Protein AF-A0A8S2X8C7-F1 (afdb_monomer_lite)

Structure (mmCIF, N/CA/C/O backbone):
data_AF-A0A8S2X8C7-F1
#
_entry.id   AF-A0A8S2X8C7-F1
#
loop_
_atom_site.group_PDB
_atom_site.id
_atom_site.type_symbol
_atom_site.label_atom_id
_atom_site.label_alt_id
_atom_site.label_comp_id
_atom_site.label_asym_id
_atom_site.label_entity_id
_atom_site.label_seq_id
_atom_site.pdbx_PDB_ins_code
_atom_site.Cartn_x
_atom_site.Cartn_y
_atom_site.Cartn_z
_atom_site.occupancy
_atom_site.B_iso_or_equiv
_atom_site.auth_seq_id
_atom_site.auth_comp_id
_atom_site.auth_asym_id
_atom_site.auth_atom_id
_atom_site.pdbx_PDB_model_num
ATOM 1 N N . ASN A 1 1 ? 22.134 11.418 -26.251 1.00 68.25 1 ASN A N 1
ATOM 2 C CA . ASN A 1 1 ? 22.792 11.885 -25.010 1.00 68.25 1 ASN A CA 1
ATOM 3 C C . ASN A 1 1 ? 21.684 12.269 -24.032 1.00 68.25 1 ASN A C 1
ATOM 5 O O . ASN A 1 1 ? 21.150 13.363 -24.157 1.00 68.25 1 ASN A O 1
ATOM 9 N N . LEU A 1 2 ? 21.243 11.338 -23.175 1.00 65.94 2 LEU A N 1
ATOM 10 C CA . LEU A 1 2 ? 20.184 11.584 -22.184 1.00 65.94 2 LEU A CA 1
ATOM 11 C C . LEU A 1 2 ? 20.784 12.382 -21.017 1.00 65.94 2 LEU A C 1
ATOM 13 O O . LEU A 1 2 ? 21.792 11.965 -20.456 1.00 65.94 2 LEU A O 1
ATOM 17 N N . LYS A 1 3 ? 20.202 13.543 -20.693 1.00 82.25 3 LYS A N 1
ATOM 18 C CA . LYS A 1 3 ? 20.740 14.490 -19.695 1.00 82.25 3 LYS A CA 1
ATOM 19 C C . LYS A 1 3 ? 20.027 14.446 -18.336 1.00 82.25 3 LYS A C 1
ATOM 21 O O . LYS A 1 3 ? 20.504 15.079 -17.402 1.00 82.25 3 LYS A O 1
ATOM 26 N N . GLY A 1 4 ? 18.937 13.686 -18.218 1.00 77.31 4 GLY A N 1
ATOM 27 C CA . GLY A 1 4 ? 18.210 13.463 -16.965 1.00 77.31 4 GLY A CA 1
ATOM 28 C C . GLY A 1 4 ? 16.758 13.038 -17.197 1.00 77.31 4 GLY A C 1
ATOM 29 O O . GLY A 1 4 ? 16.210 13.266 -18.274 1.00 77.31 4 GLY A O 1
ATOM 30 N N . MET A 1 5 ? 16.157 12.416 -16.182 1.00 77.06 5 MET A N 1
ATOM 31 C CA . MET A 1 5 ? 14.735 12.078 -16.104 1.00 77.06 5 MET A CA 1
ATOM 32 C C . MET A 1 5 ? 14.290 12.272 -14.654 1.00 77.06 5 MET A C 1
ATOM 34 O O . MET A 1 5 ? 14.905 11.721 -13.745 1.00 77.06 5 MET A O 1
ATOM 38 N N . THR A 1 6 ? 13.247 13.068 -14.440 1.00 68.56 6 THR A N 1
ATOM 39 C CA . THR A 1 6 ? 12.621 13.276 -13.130 1.00 68.56 6 THR A CA 1
ATOM 40 C C . THR A 1 6 ? 11.195 12.763 -13.182 1.00 68.56 6 THR A C 1
ATOM 42 O O . THR A 1 6 ? 10.455 13.125 -14.095 1.00 68.56 6 THR A O 1
ATOM 45 N N . ILE A 1 7 ? 10.813 11.954 -12.200 1.00 67.44 7 ILE A N 1
ATOM 46 C CA . ILE A 1 7 ? 9.449 11.452 -12.045 1.00 67.44 7 ILE A CA 1
ATOM 47 C C . ILE A 1 7 ? 8.927 12.006 -10.715 1.00 67.44 7 ILE A C 1
ATOM 49 O O . ILE A 1 7 ? 9.397 11.601 -9.655 1.00 67.44 7 ILE A O 1
ATOM 53 N N . GLY A 1 8 ? 8.028 12.992 -10.779 1.00 50.31 8 GLY A N 1
ATOM 54 C CA . GLY A 1 8 ? 7.295 13.511 -9.618 1.00 50.31 8 GLY A CA 1
ATOM 55 C C . GLY A 1 8 ? 6.047 12.664 -9.386 1.00 50.31 8 GLY A C 1
ATOM 56 O O . GLY A 1 8 ? 5.403 12.287 -10.361 1.00 50.31 8 GLY A O 1
ATOM 57 N N . ASP A 1 9 ? 5.766 12.313 -8.129 1.00 60.38 9 ASP A N 1
ATOM 58 C CA . ASP A 1 9 ? 4.670 11.412 -7.725 1.00 60.38 9 ASP A CA 1
ATOM 59 C C . ASP A 1 9 ? 4.623 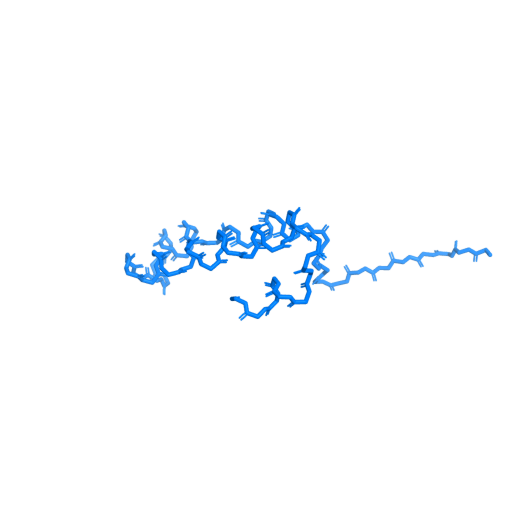10.102 -8.531 1.00 60.38 9 ASP A C 1
ATOM 61 O O . ASP A 1 9 ? 3.569 9.541 -8.828 1.00 60.38 9 ASP A O 1
ATOM 65 N N . GLY A 1 10 ? 5.807 9.624 -8.922 1.00 58.78 10 GLY A N 1
ATOM 66 C CA . GLY A 1 10 ? 5.958 8.428 -9.728 1.00 58.78 10 GLY A CA 1
ATOM 67 C C . GLY A 1 10 ? 5.476 7.199 -8.985 1.00 58.78 10 GLY A C 1
ATOM 68 O O . GLY A 1 10 ? 5.960 6.899 -7.894 1.00 58.78 10 GLY A O 1
ATOM 69 N N . LEU A 1 11 ? 4.594 6.443 -9.627 1.00 63.19 11 LEU A N 1
ATOM 70 C CA . LEU A 1 11 ? 4.272 5.074 -9.247 1.00 63.19 11 LEU A CA 1
ATOM 71 C C . LEU A 1 11 ? 5.429 4.143 -9.627 1.00 63.19 11 LEU A C 1
ATOM 73 O O . LEU A 1 11 ? 5.341 3.336 -10.548 1.00 63.19 11 LEU A O 1
ATOM 77 N N . THR A 1 12 ? 6.575 4.361 -8.992 1.00 66.25 12 THR A N 1
ATOM 78 C CA . THR A 1 12 ? 7.834 3.660 -9.250 1.00 66.25 12 THR A CA 1
ATOM 79 C C . THR A 1 12 ? 7.930 2.339 -8.502 1.00 66.25 12 THR A C 1
ATOM 81 O O . THR A 1 12 ? 8.699 1.477 -8.917 1.00 66.25 12 THR A O 1
ATOM 84 N N . ASP A 1 13 ? 7.148 2.166 -7.436 1.00 66.81 13 ASP A N 1
ATOM 85 C CA . ASP A 1 13 ? 7.046 0.915 -6.687 1.00 66.81 13 ASP A CA 1
ATOM 86 C C . ASP A 1 13 ? 5.602 0.692 -6.210 1.00 66.81 13 ASP A C 1
ATOM 88 O O . ASP A 1 13 ? 5.295 0.814 -5.019 1.00 66.81 13 ASP A O 1
ATOM 92 N N . PRO A 1 14 ? 4.685 0.366 -7.133 1.00 63.97 14 PRO A N 1
ATOM 93 C CA . PRO A 1 14 ? 3.285 0.170 -6.791 1.00 63.97 14 PRO A CA 1
ATOM 94 C C . PRO A 1 14 ? 3.069 -1.019 -5.836 1.00 63.97 14 PRO A C 1
ATOM 96 O O . PRO A 1 14 ? 2.039 -1.095 -5.186 1.00 63.97 14 PRO A O 1
ATOM 99 N N . LEU A 1 15 ? 4.033 -1.928 -5.655 1.00 63.62 15 LEU A N 1
ATOM 100 C CA . LEU A 1 15 ? 3.916 -3.004 -4.662 1.00 63.62 15 LEU A CA 1
ATOM 101 C C . LEU A 1 15 ? 3.979 -2.485 -3.220 1.00 63.62 15 LEU A C 1
ATOM 103 O O . LEU A 1 15 ? 3.269 -3.005 -2.353 1.00 63.62 15 LEU A O 1
ATOM 107 N N . ASN A 1 16 ? 4.811 -1.473 -2.965 1.00 70.69 16 ASN A N 1
ATOM 108 C CA . A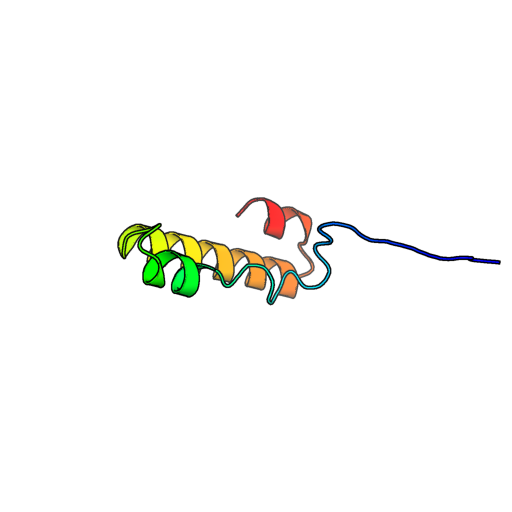SN A 1 16 ? 5.008 -0.909 -1.630 1.00 70.69 16 ASN A CA 1
ATOM 109 C C . ASN A 1 16 ? 4.295 0.436 -1.427 1.00 70.69 16 ASN A C 1
ATOM 111 O O . ASN A 1 16 ? 3.993 0.799 -0.291 1.00 70.69 16 ASN A O 1
ATOM 115 N N . GLN A 1 17 ? 3.983 1.160 -2.504 1.00 72.81 17 GLN A N 1
ATOM 116 C CA . GLN A 1 17 ? 3.398 2.501 -2.436 1.00 72.81 17 GLN A CA 1
ATOM 117 C C . GLN A 1 17 ? 1.944 2.541 -1.966 1.00 72.81 17 GLN A C 1
ATOM 119 O O . GLN A 1 17 ? 1.508 3.602 -1.553 1.00 72.81 17 GLN A O 1
ATOM 124 N N . TYR A 1 18 ? 1.197 1.434 -1.978 1.00 70.62 18 TYR A N 1
ATOM 125 C CA . TYR A 1 18 ? -0.226 1.438 -1.600 1.00 70.62 18 TYR A CA 1
ATOM 126 C C . TYR A 1 18 ? -0.519 0.858 -0.211 1.00 70.62 18 TYR A C 1
ATOM 128 O O . TYR A 1 18 ? -1.677 0.742 0.180 1.00 70.62 18 TYR A O 1
ATOM 136 N N . MET A 1 19 ? 0.506 0.535 0.583 1.00 77.44 19 MET A N 1
ATOM 137 C CA . MET A 1 19 ? 0.346 -0.049 1.925 1.00 77.44 19 MET A CA 1
ATOM 138 C C . MET A 1 19 ? -0.024 1.002 2.994 1.00 77.44 19 MET A C 1
ATOM 140 O O . MET A 1 19 ? 0.650 1.134 4.014 1.00 77.44 19 MET A O 1
ATOM 144 N N . TYR A 1 20 ? -1.090 1.775 2.767 1.00 84.75 20 TYR A N 1
ATOM 145 C CA . TYR A 1 20 ? -1.499 2.874 3.651 1.00 84.75 20 TYR A CA 1
ATOM 146 C C . TYR A 1 20 ? -2.553 2.498 4.699 1.00 84.75 20 TYR A C 1
ATOM 148 O O . TYR A 1 20 ? -2.782 3.292 5.607 1.00 84.75 20 TYR A O 1
ATOM 156 N N . GLY A 1 21 ? -3.180 1.318 4.621 1.00 89.19 21 GLY A N 1
ATOM 157 C CA . GLY A 1 21 ? -4.281 0.927 5.516 1.00 89.19 21 GLY A CA 1
ATOM 158 C C . GLY A 1 21 ? -3.943 1.075 7.004 1.00 89.19 21 GLY A C 1
ATOM 159 O O . GLY A 1 21 ? -4.683 1.714 7.753 1.00 89.19 21 GLY A O 1
ATOM 160 N N . ASP A 1 22 ? -2.783 0.567 7.424 1.00 91.75 22 ASP A N 1
ATOM 161 C CA . ASP A 1 22 ? -2.311 0.692 8.809 1.00 91.75 22 ASP A CA 1
ATOM 162 C C . ASP A 1 22 ? -2.033 2.146 9.205 1.00 91.75 22 ASP A C 1
ATOM 164 O O . ASP A 1 22 ? -2.450 2.581 10.278 1.00 91.75 22 ASP A O 1
ATOM 168 N N . PHE A 1 23 ? -1.368 2.914 8.338 1.00 92.69 23 PHE A N 1
ATOM 169 C CA . PHE A 1 23 ? -1.048 4.317 8.602 1.00 92.69 23 PHE A CA 1
ATOM 170 C C . PHE A 1 23 ? -2.317 5.162 8.767 1.00 92.69 23 PHE A C 1
ATOM 172 O O . PHE A 1 23 ? -2.453 5.893 9.747 1.00 92.69 23 PHE A O 1
ATOM 179 N N . LEU A 1 24 ? -3.269 5.017 7.843 1.00 92.81 24 LEU A N 1
ATOM 180 C CA . LEU A 1 24 ? -4.537 5.743 7.844 1.00 92.81 24 LEU A CA 1
ATOM 181 C C . LEU A 1 24 ? -5.383 5.415 9.080 1.00 92.81 24 LEU A C 1
ATOM 183 O O . LEU A 1 24 ? -6.004 6.311 9.655 1.00 92.81 24 LEU A O 1
ATOM 187 N N . TYR A 1 25 ? -5.386 4.149 9.503 1.00 95.00 25 TYR A N 1
ATOM 188 C CA . TYR A 1 25 ? -6.081 3.718 10.712 1.00 95.00 25 TYR A CA 1
ATOM 189 C C . TYR A 1 25 ? -5.416 4.279 11.978 1.00 95.00 25 TYR A C 1
ATOM 191 O O . TYR A 1 25 ? -6.097 4.813 12.851 1.00 95.00 25 TYR A O 1
ATOM 199 N N . GLN A 1 26 ? -4.082 4.224 12.068 1.00 96.62 26 GLN A N 1
ATOM 200 C CA . GLN A 1 26 ? -3.328 4.701 13.234 1.00 96.62 26 GLN A CA 1
ATOM 201 C C . GLN A 1 26 ? -3.509 6.199 13.504 1.00 96.62 26 GLN A C 1
ATOM 203 O O . GLN A 1 26 ? -3.561 6.603 14.664 1.00 96.62 26 GLN A O 1
ATOM 208 N N . ILE A 1 27 ? -3.625 7.021 12.457 1.00 97.12 27 ILE A N 1
ATOM 209 C CA . ILE A 1 27 ? -3.876 8.465 12.600 1.00 97.12 27 ILE A CA 1
ATOM 210 C C . ILE A 1 27 ? -5.368 8.810 12.744 1.00 97.12 27 ILE A C 1
ATOM 212 O O . ILE A 1 27 ? -5.713 9.985 12.856 1.00 97.12 27 ILE A O 1
ATOM 216 N N . GLY A 1 28 ? -6.254 7.808 12.731 1.00 95.94 28 GLY A N 1
ATOM 217 C CA . GLY A 1 28 ? -7.699 7.982 12.882 1.00 95.94 28 GLY A CA 1
ATOM 218 C C . GLY A 1 28 ? -8.409 8.558 11.656 1.00 95.94 28 GLY A C 1
ATOM 219 O O . GLY A 1 28 ? -9.513 9.079 11.796 1.00 95.94 28 GLY A O 1
ATOM 220 N N . LEU A 1 29 ? -7.799 8.492 10.465 1.00 97.56 29 LEU A N 1
ATOM 221 C CA . LEU A 1 29 ? -8.428 8.981 9.232 1.00 97.56 29 LEU A CA 1
ATOM 222 C C . LEU A 1 29 ? -9.474 8.000 8.688 1.00 97.56 29 LEU A C 1
ATOM 224 O O . LEU A 1 29 ? -10.405 8.418 8.000 1.00 97.56 29 LEU A O 1
ATOM 228 N N . ILE A 1 30 ? -9.320 6.711 8.998 1.00 96.88 30 ILE A N 1
ATOM 229 C CA . ILE A 1 30 ? -10.257 5.650 8.625 1.00 96.88 30 ILE A CA 1
ATOM 230 C C . ILE A 1 30 ? -10.581 4.749 9.821 1.00 96.88 30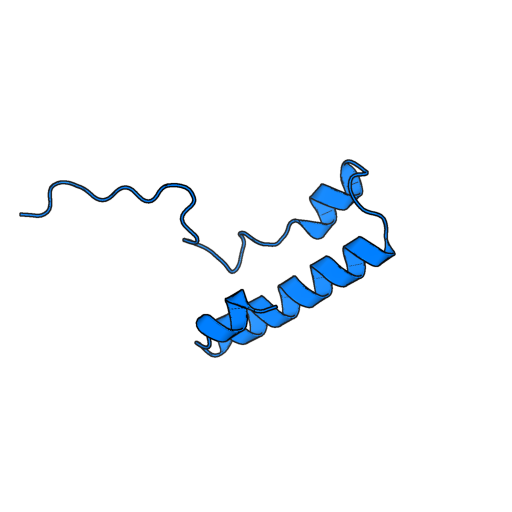 ILE A C 1
ATOM 232 O O . ILE A 1 30 ? -9.768 4.595 10.733 1.00 96.88 30 ILE A O 1
ATOM 236 N N . ASP A 1 31 ? -11.756 4.125 9.797 1.00 97.31 31 ASP A N 1
ATOM 237 C CA . ASP A 1 31 ? -12.161 3.095 10.751 1.00 97.31 31 ASP A CA 1
ATOM 238 C C . ASP A 1 31 ? -11.702 1.682 10.333 1.00 97.31 31 ASP A C 1
ATOM 240 O O . ASP A 1 31 ? -11.058 1.477 9.300 1.00 97.31 31 ASP A O 1
ATOM 244 N N . LEU A 1 32 ? -12.030 0.678 11.154 1.00 97.31 32 LEU A N 1
ATOM 245 C CA . LEU A 1 32 ? -11.636 -0.712 10.910 1.00 97.31 32 LEU A CA 1
ATOM 246 C C . LEU A 1 32 ? -12.275 -1.313 9.643 1.00 97.31 32 LEU A C 1
ATOM 248 O O . LEU A 1 32 ? -11.642 -2.123 8.967 1.00 97.31 32 LEU A O 1
ATOM 252 N N . ASN A 1 33 ? -13.505 -0.921 9.300 1.00 97.38 33 ASN A N 1
ATOM 253 C CA . ASN A 1 33 ? -14.186 -1.416 8.101 1.00 97.38 33 ASN A CA 1
ATOM 254 C C . ASN A 1 33 ? -13.541 -0.829 6.841 1.00 97.38 33 ASN A C 1
ATOM 256 O O 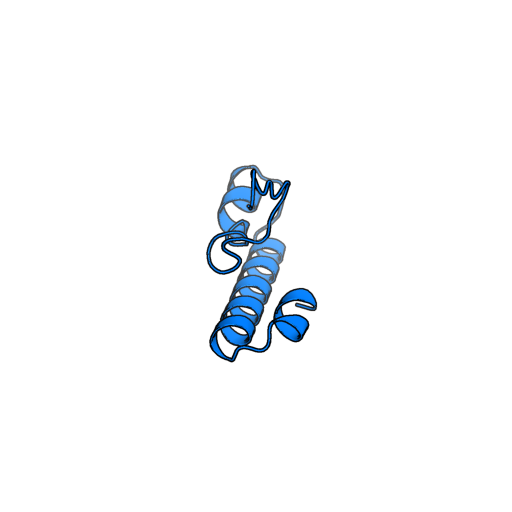. ASN A 1 33 ? -13.295 -1.537 5.866 1.00 97.38 33 ASN A O 1
ATOM 260 N N . GLN A 1 34 ? -13.224 0.462 6.877 1.00 96.38 34 GLN A N 1
ATOM 261 C CA . GLN A 1 34 ? -12.513 1.157 5.812 1.00 96.38 34 GLN A CA 1
ATOM 262 C C . GLN A 1 34 ? -11.087 0.623 5.651 1.00 96.38 34 GLN A C 1
ATOM 264 O O . GLN A 1 34 ? -10.638 0.428 4.524 1.00 96.38 34 GLN A O 1
ATOM 269 N N . LYS A 1 35 ? -10.397 0.306 6.753 1.00 95.38 35 LYS A N 1
ATOM 270 C CA . LYS A 1 35 ? -9.095 -0.370 6.709 1.00 95.38 35 LYS A CA 1
ATOM 271 C C . LYS A 1 35 ? -9.190 -1.709 5.979 1.00 95.38 35 LYS A C 1
ATOM 273 O O . LYS A 1 35 ? -8.405 -1.953 5.072 1.00 95.38 35 LYS A O 1
ATOM 278 N N . ALA A 1 36 ? -10.176 -2.541 6.319 1.00 95.75 36 ALA A N 1
ATOM 279 C CA . ALA A 1 36 ? -10.376 -3.827 5.651 1.00 95.75 36 ALA A CA 1
ATOM 280 C C . ALA A 1 36 ? -10.618 -3.669 4.138 1.00 95.75 36 ALA A C 1
ATOM 282 O O . ALA A 1 36 ? -10.111 -4.462 3.346 1.00 95.75 36 ALA A O 1
ATOM 283 N N . TYR A 1 37 ? -11.346 -2.625 3.728 1.00 94.56 37 TYR A N 1
ATOM 284 C CA . TYR A 1 37 ? -11.523 -2.288 2.314 1.00 94.56 37 TYR A CA 1
ATOM 285 C C . TYR A 1 37 ? -10.200 -1.886 1.643 1.00 94.56 37 TYR A C 1
ATOM 287 O O . TYR A 1 37 ? -9.874 -2.414 0.583 1.00 94.56 37 TYR A O 1
ATOM 295 N N . VAL A 1 38 ? -9.418 -0.994 2.263 1.00 91.75 38 VAL A N 1
ATOM 296 C CA . VAL A 1 38 ? -8.106 -0.563 1.744 1.00 91.75 38 VAL A CA 1
ATOM 297 C C . VAL A 1 38 ? -7.146 -1.749 1.615 1.00 91.75 38 VAL A C 1
ATOM 299 O O . VAL A 1 38 ? -6.477 -1.892 0.590 1.00 91.75 38 VAL A O 1
ATOM 302 N N . ASP A 1 39 ? -7.114 -2.632 2.611 1.00 92.38 39 ASP A N 1
ATOM 303 C CA . ASP A 1 39 ? -6.266 -3.825 2.606 1.00 92.38 39 ASP A CA 1
ATOM 304 C C . ASP A 1 39 ? -6.674 -4.795 1.478 1.00 92.38 39 ASP A C 1
ATOM 306 O O . ASP A 1 39 ? -5.809 -5.351 0.795 1.00 92.38 39 ASP A O 1
ATOM 310 N N . LEU A 1 40 ? -7.980 -4.954 1.220 1.00 93.00 40 LEU A N 1
ATOM 311 C CA . LEU A 1 40 ? -8.489 -5.760 0.105 1.00 93.00 40 LEU A CA 1
ATOM 312 C C . LEU A 1 40 ? -8.085 -5.182 -1.257 1.00 93.00 40 LEU A C 1
ATOM 314 O O . LEU A 1 40 ? -7.575 -5.928 -2.094 1.00 93.00 40 LEU A O 1
ATOM 318 N N . GLN A 1 41 ? -8.282 -3.879 -1.486 1.00 91.00 41 GLN A N 1
ATOM 319 C CA . GLN A 1 41 ? -7.894 -3.261 -2.762 1.00 91.00 41 GLN A CA 1
ATOM 320 C C . GLN A 1 41 ? -6.384 -3.340 -2.982 1.00 91.00 41 GLN A C 1
ATOM 322 O O . GLN A 1 41 ? -5.928 -3.688 -4.070 1.00 91.00 41 GLN A O 1
ATOM 327 N N . THR A 1 42 ? -5.599 -3.147 -1.918 1.00 89.06 42 THR A N 1
ATOM 328 C CA . THR A 1 42 ? -4.143 -3.325 -1.967 1.00 89.06 42 THR A CA 1
ATOM 329 C C . THR A 1 42 ? -3.775 -4.752 -2.384 1.00 89.06 42 THR A C 1
ATOM 331 O O . THR A 1 42 ? -2.902 -4.939 -3.230 1.00 89.06 42 THR A O 1
ATOM 334 N N . ALA A 1 43 ? -4.454 -5.774 -1.853 1.00 90.12 43 ALA A N 1
ATOM 335 C CA . ALA A 1 43 ? -4.216 -7.164 -2.242 1.00 90.12 43 ALA A CA 1
ATOM 336 C C . ALA A 1 43 ? -4.584 -7.444 -3.713 1.00 90.12 43 ALA A C 1
ATOM 338 O O . ALA A 1 43 ? -3.816 -8.102 -4.418 1.00 90.12 43 ALA A O 1
ATOM 339 N N . LEU A 1 44 ? -5.720 -6.925 -4.195 1.00 90.19 44 LEU A N 1
ATOM 340 C CA . LEU A 1 44 ? -6.165 -7.089 -5.586 1.00 90.19 44 LEU A CA 1
ATOM 341 C C . LEU A 1 44 ? -5.220 -6.407 -6.577 1.00 90.19 44 LEU A C 1
ATOM 343 O O . LEU A 1 44 ? -4.835 -7.008 -7.582 1.00 90.19 44 LEU A O 1
ATOM 347 N N . MET A 1 45 ? -4.786 -5.189 -6.261 1.00 87.25 45 MET A N 1
ATOM 348 C CA . MET A 1 45 ? -3.797 -4.463 -7.045 1.00 87.25 45 MET A CA 1
ATOM 349 C C . MET A 1 45 ? -2.468 -5.230 -7.110 1.00 87.25 45 MET A C 1
ATOM 351 O O . MET A 1 45 ? -1.926 -5.414 -8.200 1.00 87.25 45 MET A O 1
ATOM 355 N N . ARG A 1 46 ? -1.954 -5.733 -5.976 1.00 86.62 46 ARG A N 1
ATOM 356 C CA . ARG A 1 46 ? -0.721 -6.544 -5.951 1.00 86.62 46 ARG A CA 1
ATOM 357 C C . ARG A 1 46 ? -0.853 -7.786 -6.823 1.00 86.62 46 ARG A C 1
ATOM 359 O O . ARG A 1 46 ? 0.026 -8.045 -7.638 1.00 86.62 46 ARG A O 1
ATOM 366 N N . TYR A 1 47 ? -1.975 -8.493 -6.712 1.00 89.56 47 TYR A N 1
ATOM 367 C CA . TYR A 1 47 ? -2.264 -9.641 -7.562 1.00 89.56 47 TYR A CA 1
ATOM 368 C C . TYR A 1 47 ? -2.290 -9.259 -9.050 1.00 89.56 47 TYR A C 1
ATOM 370 O O . TYR A 1 47 ? -1.739 -9.973 -9.880 1.00 89.56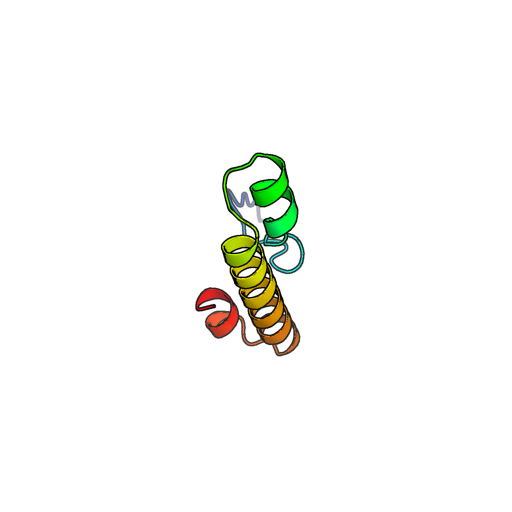 47 TYR A O 1
ATOM 378 N N . ALA A 1 48 ? -2.886 -8.125 -9.423 1.00 88.44 48 ALA A N 1
ATOM 379 C CA . ALA A 1 48 ? -2.888 -7.661 -10.808 1.00 88.44 48 ALA A CA 1
ATOM 380 C C . ALA A 1 48 ? -1.475 -7.325 -11.323 1.00 88.44 48 ALA A C 1
ATOM 382 O O . ALA A 1 48 ? -1.132 -7.735 -12.432 1.00 88.44 48 ALA A O 1
ATOM 383 N N . ILE A 1 49 ? -0.641 -6.669 -10.509 1.00 85.88 49 ILE A N 1
ATOM 384 C CA . ILE A 1 49 ? 0.764 -6.360 -10.830 1.00 85.88 49 ILE A CA 1
ATOM 385 C C . ILE A 1 49 ? 1.591 -7.638 -11.007 1.00 85.88 49 ILE A C 1
ATOM 387 O O . ILE A 1 49 ? 2.342 -7.739 -11.974 1.00 85.88 49 ILE A O 1
ATOM 391 N N . GLU A 1 50 ? 1.432 -8.626 -10.121 1.00 87.19 50 GLU A N 1
ATOM 392 C CA . GLU A 1 50 ? 2.103 -9.934 -10.221 1.00 87.19 50 GLU A CA 1
ATOM 393 C C . GLU A 1 50 ? 1.731 -10.695 -11.504 1.00 87.19 50 GLU A C 1
ATOM 395 O O . GLU A 1 50 ? 2.511 -11.514 -11.981 1.00 87.19 50 GLU A O 1
ATOM 400 N N . GLN A 1 51 ? 0.554 -10.420 -12.073 1.00 91.12 51 GLN A N 1
ATOM 401 C CA . GLN A 1 51 ? 0.096 -10.972 -13.352 1.00 91.12 51 GLN A CA 1
ATOM 402 C C . GLN A 1 51 ? 0.421 -10.067 -14.558 1.00 91.12 51 GLN A C 1
ATOM 404 O O . GLN A 1 51 ? -0.132 -10.280 -15.633 1.00 91.12 51 GLN A O 1
ATOM 409 N N . GLU A 1 52 ? 1.249 -9.030 -14.387 1.00 88.44 52 GLU A N 1
ATOM 410 C CA . GLU A 1 52 ? 1.579 -8.022 -15.413 1.00 88.44 52 GLU A CA 1
ATOM 411 C C . GLU A 1 52 ? 0.353 -7.254 -15.962 1.00 88.44 52 GLU A C 1
ATOM 413 O O . GLU A 1 52 ? 0.406 -6.590 -17.000 1.00 88.44 52 GLU A O 1
ATOM 418 N N . ARG A 1 53 ? -0.774 -7.283 -15.239 1.00 87.25 53 ARG A N 1
ATOM 419 C CA . ARG A 1 53 ? -2.020 -6.581 -15.584 1.00 87.25 53 ARG A CA 1
ATOM 420 C C . ARG A 1 53 ? -2.044 -5.195 -14.953 1.00 87.25 53 ARG A C 1
ATOM 422 O O . ARG A 1 53 ? -2.856 -4.892 -14.081 1.00 87.25 53 ARG A O 1
ATOM 429 N N . TYR A 1 54 ? -1.128 -4.341 -15.399 1.00 81.88 54 TYR A N 1
ATOM 430 C CA . TYR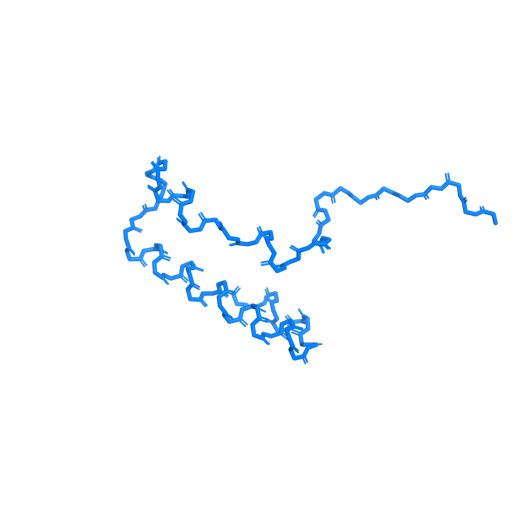 A 1 54 ? -0.927 -3.016 -14.807 1.00 81.88 54 TYR A CA 1
ATOM 431 C C . TYR A 1 54 ? -2.146 -2.097 -14.931 1.00 81.88 54 TYR A C 1
ATOM 433 O O . TYR A 1 54 ? -2.406 -1.327 -14.019 1.00 81.88 54 TYR A O 1
ATOM 441 N N . ILE A 1 55 ? -2.910 -2.184 -16.026 1.00 82.81 55 ILE A N 1
ATOM 442 C CA . ILE A 1 55 ? -4.126 -1.372 -16.206 1.00 82.81 55 ILE A CA 1
ATOM 443 C C . ILE A 1 55 ? -5.175 -1.760 -15.161 1.00 82.81 55 ILE A C 1
ATOM 445 O O . ILE A 1 55 ? -5.723 -0.888 -14.495 1.00 82.81 55 ILE A O 1
ATOM 449 N N . ASP A 1 56 ? -5.396 -3.062 -14.967 1.00 80.94 56 ASP A N 1
ATOM 450 C CA . ASP A 1 56 ? -6.346 -3.567 -13.975 1.00 80.94 56 ASP A CA 1
ATOM 451 C C . ASP A 1 56 ? -5.942 -3.124 -12.565 1.00 80.94 56 ASP A C 1
ATOM 453 O O . ASP A 1 56 ? -6.797 -2.706 -11.793 1.00 80.94 56 ASP A O 1
ATOM 457 N N . ALA A 1 57 ? -4.641 -3.138 -12.251 1.00 80.19 57 ALA A N 1
ATOM 458 C CA . ALA A 1 57 ? -4.116 -2.693 -10.961 1.00 80.19 57 ALA A CA 1
ATOM 459 C C . ALA A 1 57 ? -4.538 -1.255 -10.592 1.00 80.19 57 ALA A C 1
ATOM 461 O O . ALA A 1 57 ? -4.730 -0.972 -9.416 1.00 80.19 57 ALA A O 1
ATOM 462 N N . PHE A 1 58 ? -4.733 -0.367 -11.573 1.00 75.38 58 PHE A N 1
ATOM 463 C CA . PHE A 1 58 ? -5.167 1.019 -11.344 1.00 75.38 58 PHE A CA 1
ATOM 464 C C . PHE A 1 58 ? -6.681 1.199 -11.179 1.00 75.38 58 PHE A C 1
ATOM 466 O O . PHE A 1 58 ? -7.134 2.308 -10.897 1.00 75.38 58 PHE A O 1
ATOM 473 N N . HIS A 1 59 ? -7.466 0.144 -11.387 1.00 75.31 59 HIS A N 1
ATOM 474 C CA . HIS A 1 59 ? -8.927 0.186 -11.317 1.00 75.31 59 HIS A CA 1
ATOM 475 C C . HIS A 1 59 ? -9.510 -0.449 -10.046 1.00 75.31 59 HIS A C 1
ATOM 477 O O . HIS A 1 59 ? -10.732 -0.427 -9.886 1.00 75.31 59 HIS A O 1
ATOM 483 N N . TYR A 1 60 ? -8.658 -0.991 -9.171 1.00 63.91 60 TYR A N 1
ATOM 484 C CA . TYR A 1 60 ? -9.026 -1.517 -7.852 1.00 63.91 60 TYR A CA 1
ATOM 485 C C . TYR A 1 60 ? -8.916 -0.436 -6.766 1.00 63.91 60 TYR A C 1
ATOM 487 O O . TYR A 1 60 ? -7.949 0.357 -6.815 1.00 63.91 60 TYR A O 1
#

Radius of gyration: 14.58 Å; chains: 1; bounding box: 37×26×38 Å

Secondary structure (DSSP, 8-state):
-------TT--S-HHHHT--HHHHHHTTSS-HHHHHHHHHHHHHHHHHHHTT-HHHHTT-

pLDDT: mean 82.76, std 12.36, range [50.31, 97.56]

Sequence (60 aa):
NLKGMTIGDGLTDPLNQYMYGDFLYQIGLIDLNQKAYVDLQTALMRYAIEQERYIDAFHY

Foldseek 3Di:
DDPDDDDDVDPPPLLPVQPCLVVCVVVPVDDPVVSVVSVVLSVQLNVCVVVVNNVVSVVD

InterPro domains:
  IPR001563 Peptidase S10, serine carboxypeptidase [PF00450] (1-41)
  IPR029058 Alpha/Beta hydrolase fold [G3DSA:3.40.50.1820] (1-59)

Organism: NCBI:txid392030